Protein AF-A0A0A9FF55-F1 (afdb_monomer_lite)

Sequence (81 aa):
MSVHDCARSPFSIVVITEVCNGANTKFWTNQWLNGLSIKVLAPHLFACVTKQRANKRTVQEALEDSRWLQDIQGHYSVDIR

Foldseek 3Di:
DDDPDPPDDPPPPDPPPDCPLQPPAFQAQALPPVRRHVCVVPVVQSVQFDPVCRVPHTPNNCPVVVCVVVRGNDPPPPVPD

pLDDT: mean 78.65, std 17.09, range [37.38, 95.0]

Radius of gyration: 21.19 Å; chains: 1; bounding box: 82×38×33 Å

Structure (mmCIF, N/CA/C/O backbone):
data_AF-A0A0A9FF55-F1
#
_entry.id   AF-A0A0A9FF55-F1
#
loop_
_atom_site.group_PDB
_atom_site.id
_atom_site.type_symbol
_atom_site.label_atom_id
_atom_site.label_alt_id
_atom_site.label_comp_id
_atom_site.label_asym_id
_atom_site.label_entity_id
_atom_site.label_seq_id
_atom_site.pdbx_PDB_ins_code
_atom_site.Cartn_x
_atom_site.Cartn_y
_atom_site.Cartn_z
_atom_site.occupancy
_atom_site.B_iso_or_equiv
_atom_site.auth_seq_id
_atom_site.auth_comp_id
_atom_site.auth_asym_id
_atom_site.auth_atom_id
_atom_site.pdbx_PDB_model_num
ATOM 1 N N . MET A 1 1 ? 53.327 -25.845 4.300 1.00 37.38 1 MET A N 1
ATOM 2 C CA . MET A 1 1 ? 52.623 -24.747 3.603 1.00 37.38 1 MET A CA 1
ATOM 3 C C . MET A 1 1 ? 51.185 -24.783 4.101 1.00 37.38 1 MET A C 1
ATOM 5 O O . MET A 1 1 ? 50.469 -25.705 3.762 1.00 37.38 1 MET A O 1
ATOM 9 N N . SER A 1 2 ? 50.933 -24.169 5.251 1.00 41.00 2 SER A N 1
ATOM 10 C CA . SER A 1 2 ? 50.524 -22.768 5.430 1.00 41.00 2 SER A CA 1
ATOM 11 C C . SER A 1 2 ? 49.019 -22.593 5.233 1.00 41.00 2 SER A C 1
ATOM 13 O O . SER A 1 2 ? 48.529 -22.688 4.117 1.00 41.00 2 SER A O 1
ATOM 15 N N . VAL A 1 3 ? 48.387 -22.293 6.370 1.00 51.34 3 VAL A N 1
ATOM 16 C CA . VAL A 1 3 ? 47.116 -21.598 6.605 1.00 51.34 3 VAL A CA 1
ATOM 17 C C . VAL A 1 3 ? 45.852 -22.226 6.013 1.00 51.34 3 VAL A C 1
ATOM 19 O O . VAL A 1 3 ? 45.503 -22.046 4.854 1.00 51.34 3 VAL A O 1
ATOM 22 N N . HIS A 1 4 ? 45.102 -22.911 6.880 1.00 58.16 4 HIS A N 1
ATOM 23 C CA . HIS A 1 4 ? 43.664 -23.044 6.690 1.00 58.16 4 HIS A CA 1
ATOM 24 C C . HIS A 1 4 ? 43.063 -21.654 6.888 1.00 58.16 4 HIS A C 1
ATOM 26 O O . HIS A 1 4 ? 43.079 -21.109 7.991 1.00 58.16 4 HIS A O 1
ATOM 32 N N . ASP A 1 5 ? 42.650 -21.071 5.770 1.00 53.44 5 ASP A N 1
ATOM 33 C CA . ASP A 1 5 ? 42.054 -19.752 5.662 1.00 53.44 5 ASP A CA 1
ATOM 34 C C . ASP A 1 5 ? 40.818 -19.657 6.567 1.00 53.44 5 ASP A C 1
ATOM 36 O O . ASP A 1 5 ? 39.831 -20.381 6.413 1.00 53.44 5 ASP A O 1
ATOM 40 N N . CYS A 1 6 ? 40.913 -18.785 7.568 1.00 64.69 6 CYS A N 1
ATOM 41 C CA . CYS A 1 6 ? 39.827 -18.431 8.464 1.00 64.69 6 CYS A CA 1
ATOM 42 C C . CYS A 1 6 ? 38.802 -17.590 7.689 1.00 64.69 6 CYS A C 1
ATOM 44 O O . CYS A 1 6 ? 38.771 -16.366 7.816 1.00 64.69 6 CYS A O 1
ATOM 46 N N . ALA A 1 7 ? 37.952 -18.228 6.888 1.00 60.59 7 ALA A N 1
ATOM 47 C CA . ALA A 1 7 ? 36.872 -17.540 6.194 1.00 60.59 7 ALA A CA 1
ATOM 48 C C . ALA A 1 7 ? 35.743 -17.208 7.187 1.00 60.59 7 ALA A C 1
ATOM 50 O O . ALA A 1 7 ? 34.831 -17.986 7.464 1.00 60.59 7 ALA A O 1
ATOM 51 N N . ARG A 1 8 ? 35.875 -16.019 7.773 1.00 60.75 8 ARG A N 1
ATOM 52 C CA . ARG A 1 8 ? 34.928 -15.323 8.643 1.00 60.75 8 ARG A CA 1
ATOM 53 C C . ARG A 1 8 ? 33.516 -15.344 8.045 1.00 60.75 8 ARG A C 1
ATOM 55 O O . ARG A 1 8 ? 33.268 -14.745 7.004 1.00 60.75 8 ARG A O 1
ATOM 62 N N . SER A 1 9 ? 32.596 -16.009 8.741 1.00 64.81 9 SER A N 1
ATOM 63 C CA . SER A 1 9 ? 31.167 -16.030 8.415 1.00 64.81 9 SER A CA 1
ATOM 64 C C . SER A 1 9 ? 30.603 -14.601 8.342 1.00 64.81 9 SER A C 1
ATOM 66 O O . SER A 1 9 ? 30.757 -13.8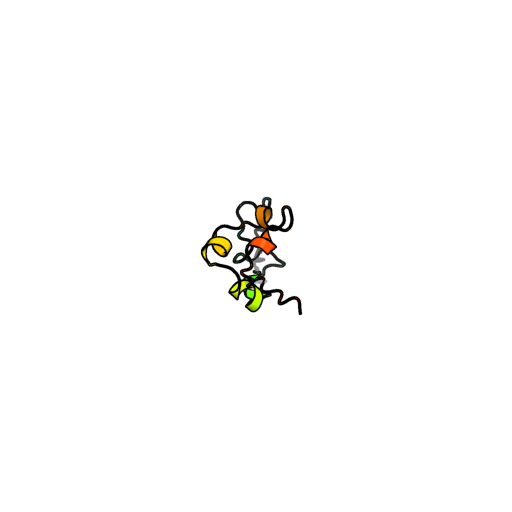47 9.313 1.00 64.81 9 SER A O 1
ATOM 68 N N . PRO A 1 10 ? 29.955 -14.188 7.238 1.00 61.09 10 PRO A N 1
ATOM 69 C CA . PRO A 1 10 ? 29.229 -12.933 7.211 1.00 61.09 10 PRO A CA 1
ATOM 70 C C . PRO A 1 10 ? 27.925 -13.134 7.984 1.00 61.09 10 PRO A C 1
ATOM 72 O O . PRO A 1 10 ? 26.960 -13.705 7.476 1.00 61.09 10 PRO A O 1
ATOM 75 N N . PHE A 1 11 ? 27.889 -12.667 9.232 1.00 65.38 11 PHE A N 1
ATOM 76 C CA . PHE A 1 11 ? 26.635 -12.547 9.967 1.00 65.38 11 PHE A CA 1
ATOM 77 C C . PHE A 1 11 ? 25.721 -11.590 9.198 1.00 65.38 11 PHE A C 1
ATOM 79 O O . PHE A 1 11 ? 25.870 -10.370 9.250 1.00 65.38 11 PHE A O 1
ATOM 86 N N . SER A 1 12 ? 24.798 -12.167 8.436 1.00 61.09 12 SER A N 1
ATOM 87 C CA . SER A 1 12 ? 23.753 -11.442 7.729 1.00 61.09 12 SER A CA 1
ATOM 88 C C . SER A 1 12 ? 22.715 -11.043 8.763 1.00 61.09 12 SER A C 1
ATOM 90 O O . SER A 1 12 ? 21.818 -11.817 9.091 1.00 61.09 12 SER A O 1
ATOM 92 N N . ILE A 1 13 ? 22.890 -9.860 9.351 1.00 63.59 13 ILE A N 1
ATOM 93 C CA . ILE A 1 13 ? 21.896 -9.303 10.259 1.00 63.59 13 ILE A CA 1
ATOM 94 C C . ILE A 1 13 ? 20.730 -8.815 9.398 1.00 63.59 13 ILE A C 1
ATOM 96 O O . ILE A 1 13 ? 20.804 -7.798 8.710 1.00 63.59 13 ILE A O 1
ATOM 100 N N . VAL A 1 14 ? 19.666 -9.610 9.349 1.00 62.12 14 VAL A N 1
ATOM 101 C CA . VAL A 1 14 ? 18.419 -9.185 8.725 1.00 62.12 14 VAL A CA 1
ATOM 102 C C . VAL A 1 14 ? 17.626 -8.457 9.804 1.00 62.12 14 VAL A C 1
ATOM 104 O O . VAL A 1 14 ? 17.123 -9.054 10.753 1.00 62.12 14 VAL A O 1
ATOM 107 N N . VAL A 1 15 ? 17.586 -7.128 9.717 1.00 60.84 15 VAL A N 1
ATOM 108 C CA . VAL A 1 15 ? 16.680 -6.332 10.545 1.00 60.84 15 VAL A CA 1
ATOM 109 C C . VAL A 1 15 ? 15.296 -6.515 9.937 1.00 60.84 15 VAL A C 1
ATOM 111 O O . VAL A 1 15 ? 14.879 -5.760 9.062 1.00 60.84 15 VAL A O 1
ATOM 114 N N . ILE A 1 16 ? 14.600 -7.571 10.353 1.00 52.47 16 ILE A N 1
ATOM 115 C CA . ILE A 1 16 ? 13.163 -7.686 10.122 1.00 52.47 16 ILE A CA 1
ATOM 116 C C . ILE A 1 16 ? 12.552 -6.660 11.067 1.00 52.47 16 ILE A C 1
ATOM 118 O O . ILE A 1 16 ? 12.320 -6.940 12.240 1.00 52.47 16 ILE A O 1
ATOM 122 N N . THR A 1 17 ? 12.386 -5.426 10.588 1.00 55.78 17 THR A N 1
ATOM 123 C CA . THR A 1 17 ? 11.542 -4.462 11.282 1.00 55.78 17 THR A CA 1
ATOM 124 C C . THR A 1 17 ? 10.166 -5.090 11.360 1.00 55.78 17 THR A C 1
ATOM 126 O O . THR A 1 17 ? 9.512 -5.286 10.333 1.00 55.78 17 THR A O 1
ATOM 129 N N . GLU A 1 18 ? 9.778 -5.446 12.578 1.00 52.88 18 GLU A N 1
ATOM 130 C CA . GLU A 1 18 ? 8.416 -5.783 12.947 1.00 52.88 18 GLU A CA 1
ATOM 131 C C . GLU A 1 18 ? 7.496 -4.784 12.239 1.00 52.88 18 GLU A C 1
ATOM 133 O O . GLU A 1 18 ? 7.725 -3.570 12.291 1.00 52.88 18 GLU A O 1
ATOM 138 N N . VAL A 1 19 ? 6.521 -5.280 11.476 1.00 57.97 19 VAL A N 1
ATOM 139 C CA . VAL A 1 19 ? 5.520 -4.428 10.833 1.00 57.97 19 VAL A CA 1
ATOM 140 C C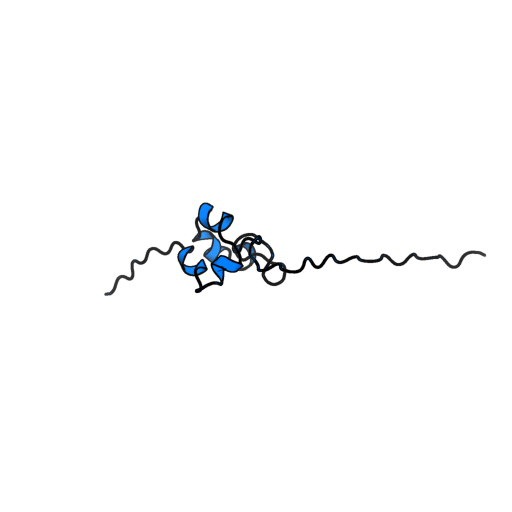 . VAL A 1 19 ? 4.672 -3.859 11.969 1.00 57.97 19 VAL A C 1
ATOM 142 O O . VAL A 1 19 ? 3.620 -4.392 12.298 1.00 57.97 19 VAL A O 1
ATOM 145 N N . CYS A 1 20 ? 5.173 -2.810 12.626 1.00 50.97 20 CYS A N 1
ATOM 146 C CA . CYS A 1 20 ? 4.515 -2.110 13.716 1.00 50.97 20 CYS A CA 1
ATOM 147 C C . CYS A 1 20 ? 3.179 -1.591 13.201 1.00 50.97 20 CYS A C 1
ATOM 149 O O . CYS A 1 20 ? 3.148 -0.539 12.564 1.00 50.97 20 CYS A O 1
ATOM 151 N N . ASN A 1 21 ? 2.094 -2.331 13.443 1.00 64.38 21 ASN A N 1
ATOM 152 C CA . ASN A 1 21 ? 0.697 -1.913 13.282 1.00 64.38 21 ASN A CA 1
ATOM 153 C C . ASN A 1 21 ? 0.307 -1.370 11.876 1.00 64.38 21 ASN A C 1
ATOM 155 O O . ASN A 1 21 ? -0.822 -0.983 11.631 1.00 64.38 21 ASN A O 1
ATOM 159 N N . GLY A 1 22 ? 1.223 -1.275 10.909 1.00 70.44 22 GLY A N 1
ATOM 160 C CA . GLY A 1 22 ? 0.995 -0.545 9.662 1.00 70.44 22 GLY A CA 1
ATOM 161 C C . GLY A 1 22 ? 0.746 0.966 9.826 1.00 70.44 22 GLY A C 1
ATOM 162 O O . GLY A 1 22 ? 0.529 1.635 8.818 1.00 70.44 22 GLY A O 1
ATOM 163 N N . ALA A 1 23 ? 0.807 1.516 11.047 1.00 78.69 23 ALA A N 1
ATOM 164 C CA . ALA A 1 23 ? 0.423 2.894 11.381 1.00 78.69 23 ALA A CA 1
ATOM 165 C C . ALA A 1 23 ? 1.375 3.961 10.820 1.00 78.69 23 ALA A C 1
ATOM 167 O O . ALA A 1 23 ? 0.979 5.099 10.601 1.00 78.69 23 ALA A O 1
ATOM 168 N N . ASN A 1 24 ? 2.639 3.606 10.577 1.00 82.88 24 ASN A N 1
ATOM 169 C CA . ASN A 1 24 ? 3.636 4.515 9.995 1.00 82.88 24 ASN A CA 1
ATOM 170 C C . ASN A 1 24 ? 4.059 4.104 8.572 1.00 82.88 24 ASN A C 1
ATOM 172 O O . ASN A 1 24 ? 4.878 4.757 7.925 1.00 82.88 24 ASN A O 1
ATOM 176 N N . THR A 1 25 ? 3.490 3.014 8.057 1.00 89.38 25 THR A N 1
ATOM 177 C CA . THR A 1 25 ? 3.836 2.447 6.753 1.00 89.38 25 THR A CA 1
ATOM 178 C C . THR A 1 25 ? 2.810 2.891 5.725 1.00 89.38 25 THR A C 1
ATOM 180 O O . THR A 1 25 ? 1.616 2.704 5.929 1.00 89.38 25 THR A O 1
ATOM 183 N N . LYS A 1 26 ? 3.244 3.483 4.608 1.00 92.25 26 LYS A N 1
ATOM 184 C CA . LYS A 1 26 ? 2.319 3.972 3.573 1.00 92.25 26 LYS A CA 1
ATOM 185 C C . LYS A 1 26 ? 1.757 2.831 2.737 1.00 92.25 26 LYS A C 1
ATOM 187 O O . LYS A 1 26 ? 2.518 2.053 2.170 1.00 92.25 26 LYS A O 1
ATOM 192 N N . PHE A 1 27 ? 0.434 2.783 2.599 1.00 93.69 27 PHE A N 1
ATOM 193 C CA . PHE A 1 27 ? -0.251 1.706 1.884 1.00 93.69 27 PHE A CA 1
ATOM 194 C C . PHE A 1 27 ? 0.105 1.670 0.391 1.00 93.69 27 PHE A C 1
ATOM 196 O O . PHE A 1 27 ? 0.336 0.611 -0.183 1.00 93.69 27 PHE A O 1
ATOM 203 N N . TRP A 1 28 ? 0.194 2.827 -0.262 1.00 95.00 28 TRP A N 1
ATOM 204 C CA . TRP A 1 28 ? 0.356 2.864 -1.716 1.00 95.00 28 TRP A CA 1
ATOM 205 C C . TRP A 1 28 ? 1.816 2.768 -2.180 1.00 95.00 28 TRP A C 1
ATOM 207 O O . TRP A 1 28 ? 2.102 2.169 -3.218 1.00 95.00 28 TRP A O 1
ATOM 217 N N . THR A 1 29 ? 2.744 3.361 -1.424 1.00 93.25 29 THR A N 1
ATOM 218 C CA . THR A 1 29 ? 4.132 3.576 -1.865 1.00 93.25 29 THR A CA 1
ATOM 219 C C . THR A 1 29 ? 5.162 2.711 -1.153 1.00 93.25 29 THR A C 1
ATOM 221 O O . THR A 1 29 ? 6.215 2.456 -1.735 1.00 93.25 29 THR A O 1
ATOM 224 N N . ASN A 1 30 ? 4.901 2.263 0.079 1.00 92.56 30 ASN A N 1
ATOM 225 C CA . ASN A 1 30 ? 5.885 1.479 0.822 1.00 92.56 30 ASN A CA 1
ATOM 226 C C . ASN A 1 30 ? 5.812 0.000 0.445 1.00 92.56 30 ASN A C 1
A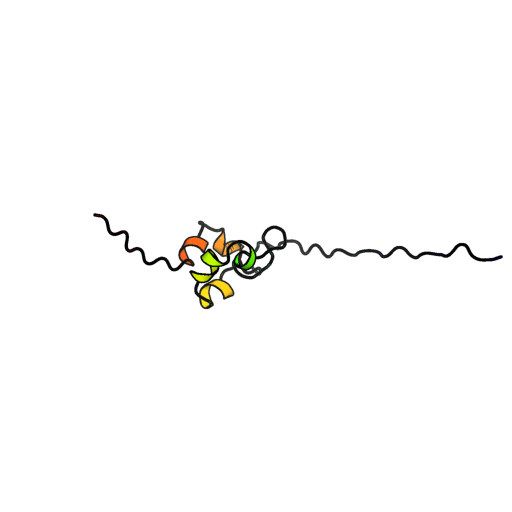TOM 228 O O . ASN A 1 30 ? 4.782 -0.503 0.006 1.00 92.56 30 ASN A O 1
ATOM 232 N N . GLN A 1 31 ? 6.929 -0.691 0.646 1.00 91.31 31 GLN A N 1
ATOM 233 C CA . GLN A 1 31 ? 7.120 -2.104 0.328 1.00 91.31 31 GLN A CA 1
ATOM 234 C C . GLN A 1 31 ? 6.597 -3.016 1.445 1.00 91.31 31 GLN A C 1
ATOM 236 O O . GLN A 1 31 ? 7.360 -3.728 2.090 1.00 91.31 31 GLN A O 1
ATOM 241 N N . TRP A 1 32 ? 5.302 -2.929 1.737 1.00 88.50 32 TRP A N 1
ATOM 242 C CA . TRP A 1 32 ? 4.698 -3.625 2.878 1.00 88.50 32 TRP A CA 1
ATOM 243 C C . TRP A 1 32 ? 4.002 -4.934 2.495 1.00 88.50 32 TRP A C 1
ATOM 245 O O . TRP A 1 32 ? 3.753 -5.758 3.370 1.00 88.50 32 TRP A O 1
ATOM 255 N N . LEU A 1 33 ? 3.718 -5.148 1.206 1.00 87.06 33 LEU A N 1
ATOM 256 C CA . LEU A 1 33 ? 3.059 -6.351 0.709 1.00 87.06 33 LEU A CA 1
ATOM 257 C C . LEU A 1 33 ? 4.098 -7.258 0.050 1.00 87.06 33 LEU A C 1
ATOM 259 O O . LEU A 1 33 ? 4.529 -7.003 -1.071 1.00 87.06 33 LEU A O 1
ATOM 263 N N . ASN A 1 34 ? 4.540 -8.291 0.771 1.00 85.88 34 ASN A N 1
ATOM 264 C CA . ASN A 1 34 ? 5.571 -9.237 0.317 1.00 85.88 34 ASN A CA 1
ATOM 265 C C . ASN A 1 34 ? 6.8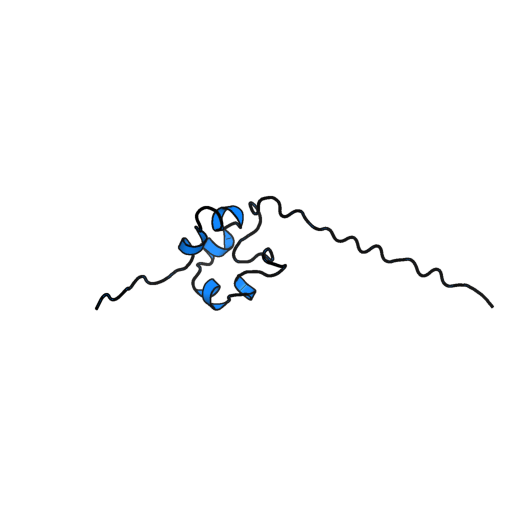76 -8.546 -0.134 1.00 85.88 34 ASN A C 1
ATOM 267 O O . ASN A 1 34 ? 7.522 -8.979 -1.084 1.00 85.88 34 ASN A O 1
ATOM 271 N N . GLY A 1 35 ? 7.251 -7.444 0.526 1.00 86.31 35 GLY A N 1
ATOM 272 C CA . GLY A 1 35 ? 8.421 -6.646 0.147 1.00 86.31 35 GLY A CA 1
ATOM 273 C C . GLY A 1 35 ? 8.225 -5.799 -1.115 1.00 86.31 35 GLY A C 1
ATOM 274 O O . GLY A 1 35 ? 9.185 -5.222 -1.611 1.00 86.31 35 GLY A O 1
ATOM 275 N N . LEU A 1 36 ? 6.998 -5.682 -1.625 1.00 90.94 36 LEU A N 1
ATOM 276 C CA . LEU A 1 36 ? 6.634 -4.845 -2.765 1.00 90.94 36 LEU A CA 1
ATOM 277 C C . LEU A 1 36 ? 5.591 -3.799 -2.362 1.00 90.94 36 LEU A C 1
ATOM 279 O O . LEU A 1 36 ? 4.883 -3.926 -1.360 1.00 90.94 36 LEU A O 1
ATOM 283 N N . SER A 1 37 ? 5.535 -2.713 -3.133 1.00 92.00 37 SER A N 1
ATOM 284 C CA . SER A 1 37 ? 4.517 -1.674 -2.967 1.00 92.00 37 SER A CA 1
ATOM 285 C C . SER A 1 37 ? 3.350 -1.896 -3.919 1.00 92.00 37 SER A C 1
ATOM 287 O O . SER A 1 37 ? 3.516 -2.445 -5.010 1.00 92.00 37 SER A O 1
ATOM 289 N N . ILE A 1 38 ? 2.166 -1.402 -3.548 1.00 94.12 38 ILE A N 1
ATOM 290 C CA . ILE A 1 38 ? 0.982 -1.461 -4.417 1.00 94.12 38 ILE A CA 1
ATOM 291 C C . ILE A 1 38 ? 1.225 -0.704 -5.728 1.00 94.12 38 ILE A C 1
ATOM 293 O O . ILE A 1 38 ? 0.780 -1.151 -6.779 1.00 94.12 38 ILE A O 1
ATOM 297 N N . LYS A 1 39 ? 2.006 0.384 -5.708 1.00 94.06 39 LYS A N 1
ATOM 298 C CA . LYS A 1 39 ? 2.459 1.079 -6.924 1.00 94.06 39 LYS A CA 1
ATOM 299 C C . LYS A 1 39 ? 3.160 0.149 -7.923 1.00 94.06 39 LYS A C 1
ATOM 301 O O . LYS A 1 39 ? 2.987 0.327 -9.125 1.00 94.06 39 LYS A O 1
ATOM 306 N N . VAL A 1 40 ? 3.971 -0.794 -7.439 1.00 94.50 40 VAL A N 1
ATOM 307 C CA . VAL A 1 40 ? 4.698 -1.754 -8.287 1.00 94.50 40 VAL A CA 1
ATOM 308 C C . VAL A 1 40 ? 3.782 -2.892 -8.728 1.00 94.50 40 VAL A C 1
ATOM 310 O O . VAL A 1 40 ? 3.798 -3.270 -9.893 1.00 94.50 40 VAL A O 1
ATOM 313 N N . LEU A 1 41 ? 2.963 -3.411 -7.814 1.00 94.19 41 LEU A N 1
ATOM 314 C CA . LEU A 1 41 ? 2.075 -4.545 -8.078 1.00 94.19 41 LEU A CA 1
ATOM 315 C C . LEU A 1 41 ? 0.893 -4.186 -8.989 1.00 94.19 41 LEU A C 1
ATOM 317 O O . LEU A 1 41 ? 0.465 -5.002 -9.799 1.00 94.19 41 LEU A O 1
ATOM 321 N N . ALA A 1 42 ? 0.359 -2.973 -8.857 1.00 93.12 42 ALA A N 1
ATOM 322 C CA . ALA A 1 42 ? -0.837 -2.508 -9.549 1.00 93.12 42 ALA A CA 1
ATOM 323 C C . ALA A 1 42 ? -0.674 -1.039 -10.001 1.00 93.12 42 ALA A C 1
ATOM 325 O O . ALA A 1 42 ? -1.324 -0.137 -9.462 1.00 93.12 42 ALA A O 1
ATOM 326 N N . PRO A 1 43 ? 0.172 -0.763 -11.012 1.00 92.94 43 PRO A N 1
ATOM 327 C CA . PRO A 1 43 ? 0.458 0.603 -11.457 1.00 92.94 43 PRO A CA 1
ATOM 328 C C . PRO A 1 43 ? -0.783 1.324 -12.000 1.00 92.94 43 PRO A C 1
ATOM 330 O O . PRO A 1 43 ? -0.944 2.521 -11.771 1.00 92.94 43 PRO A O 1
ATOM 333 N N . HIS A 1 44 ? -1.691 0.599 -12.662 1.00 91.81 44 HIS A N 1
ATOM 334 C CA . HIS A 1 44 ? -2.956 1.152 -13.156 1.00 91.81 44 HIS A CA 1
ATOM 335 C C . HIS A 1 44 ? -3.890 1.574 -12.019 1.00 91.81 44 HIS A C 1
ATOM 337 O O . HIS A 1 44 ? -4.475 2.650 -12.073 1.00 91.81 44 HIS A O 1
ATOM 343 N N . LEU A 1 45 ? -3.974 0.768 -10.957 1.00 90.88 45 LEU A N 1
ATOM 344 C CA . LEU A 1 45 ? -4.750 1.106 -9.766 1.00 90.88 45 LEU A CA 1
ATOM 345 C C . LEU A 1 45 ? -4.167 2.339 -9.069 1.00 90.88 45 LEU A C 1
ATOM 347 O O . LEU A 1 45 ? -4.895 3.259 -8.711 1.00 90.88 45 LEU A O 1
ATOM 351 N N . PHE A 1 46 ? -2.841 2.379 -8.919 1.00 92.62 46 PHE A N 1
ATOM 352 C CA . PHE A 1 46 ? -2.147 3.512 -8.317 1.00 92.62 46 PHE A CA 1
ATOM 353 C C . PHE A 1 46 ? -2.329 4.808 -9.122 1.00 92.62 46 PHE A C 1
ATOM 355 O O . PHE A 1 46 ? -2.411 5.881 -8.529 1.00 92.62 46 PHE A O 1
ATOM 362 N N . ALA A 1 47 ? -2.440 4.730 -10.452 1.00 91.88 47 ALA A N 1
ATOM 363 C CA . ALA A 1 47 ? -2.694 5.892 -11.304 1.00 91.88 47 ALA A CA 1
ATOM 364 C C . ALA A 1 47 ? -4.054 6.557 -11.025 1.00 91.88 47 ALA A C 1
ATOM 366 O O . ALA A 1 47 ? -4.188 7.767 -11.201 1.00 91.88 47 ALA A O 1
ATOM 367 N N . CYS A 1 48 ? -5.036 5.796 -10.538 1.00 92.94 48 CYS A N 1
ATOM 368 C CA . CYS A 1 48 ? -6.330 6.325 -10.113 1.00 92.94 48 CYS A CA 1
ATOM 369 C C . CYS A 1 48 ? -6.277 6.993 -8.730 1.00 92.94 48 CYS A C 1
ATOM 371 O O . CYS A 1 48 ? -7.268 7.566 -8.297 1.00 92.94 48 CYS A O 1
ATOM 373 N N . VAL A 1 49 ? -5.164 6.936 -8.000 1.00 92.44 49 VAL A N 1
ATOM 374 C CA . VAL A 1 49 ? -5.068 7.483 -6.642 1.00 92.44 49 VAL A CA 1
ATOM 375 C C . VAL A 1 49 ? -4.389 8.847 -6.669 1.00 92.44 49 VAL A C 1
ATOM 377 O O . VAL A 1 49 ? -3.309 9.028 -7.230 1.00 92.44 49 VAL A O 1
ATOM 380 N N . THR A 1 50 ? -4.980 9.837 -5.995 1.00 93.25 50 THR A N 1
ATOM 381 C CA . THR A 1 50 ? -4.317 11.146 -5.863 1.00 93.25 50 THR A CA 1
ATOM 382 C C . THR A 1 50 ? -3.013 11.041 -5.079 1.00 93.25 50 THR A C 1
ATOM 384 O O . THR A 1 50 ? -2.935 10.356 -4.056 1.00 93.25 50 THR A O 1
ATOM 387 N N . LYS A 1 51 ? -2.007 11.832 -5.471 1.00 91.62 51 LYS A N 1
ATOM 388 C CA . LYS A 1 51 ? -0.724 11.922 -4.749 1.00 91.62 51 LYS A CA 1
ATOM 389 C C . LYS A 1 51 ? -0.904 12.231 -3.258 1.00 91.62 51 LYS A C 1
ATOM 391 O O . LYS A 1 51 ? -0.190 11.682 -2.425 1.00 91.62 51 LYS A O 1
ATOM 396 N N . GLN A 1 52 ? -1.871 13.082 -2.907 1.00 91.75 52 GLN A N 1
ATOM 397 C CA . GLN A 1 52 ? -2.159 13.424 -1.513 1.00 91.75 52 GLN A CA 1
ATOM 398 C C . GLN A 1 52 ? -2.602 12.202 -0.700 1.00 91.75 52 GLN A C 1
ATOM 400 O O . GLN A 1 52 ? -2.111 12.003 0.410 1.00 91.75 52 GLN A O 1
ATOM 405 N N . ARG A 1 53 ? -3.515 11.387 -1.241 1.00 92.81 53 ARG A N 1
ATOM 406 C CA . ARG A 1 53 ? -4.005 10.180 -0.565 1.00 92.81 53 ARG A CA 1
ATOM 407 C C . ARG A 1 53 ? -2.933 9.103 -0.515 1.00 92.81 53 ARG A C 1
ATOM 409 O O . ARG A 1 53 ? -2.681 8.574 0.562 1.00 92.81 53 ARG A O 1
ATOM 416 N N . ALA A 1 54 ? -2.220 8.894 -1.622 1.00 93.19 54 ALA A N 1
ATOM 417 C CA . ALA A 1 54 ? -1.090 7.972 -1.692 1.00 93.19 54 ALA A CA 1
ATOM 418 C C . ALA A 1 54 ? -0.031 8.240 -0.605 1.00 93.19 54 ALA A C 1
ATOM 420 O O . ALA A 1 54 ? 0.450 7.306 0.029 1.00 93.19 54 ALA A O 1
ATOM 421 N N . ASN A 1 55 ? 0.285 9.516 -0.351 1.00 91.56 55 ASN A N 1
ATOM 422 C CA . ASN A 1 55 ? 1.303 9.920 0.623 1.00 91.56 55 ASN A CA 1
ATOM 423 C C . ASN A 1 55 ? 0.801 9.983 2.072 1.00 91.56 55 ASN A C 1
ATOM 425 O O . ASN A 1 55 ? 1.610 9.976 3.001 1.00 91.56 55 ASN A O 1
ATOM 429 N N . LYS A 1 56 ? -0.510 10.091 2.306 1.00 92.50 56 LYS A N 1
ATOM 430 C CA . LYS A 1 56 ? -1.071 10.150 3.664 1.00 92.50 56 LYS A CA 1
ATOM 431 C C . LYS A 1 56 ? -1.461 8.769 4.172 1.00 92.50 56 LYS A C 1
ATOM 433 O O . LYS A 1 56 ? -1.050 8.433 5.278 1.00 92.50 56 LYS A O 1
ATOM 438 N N . ARG A 1 57 ? -2.144 7.978 3.341 1.00 93.94 57 ARG A N 1
ATOM 439 C CA . ARG A 1 57 ? -2.761 6.710 3.725 1.00 93.94 57 ARG A CA 1
ATOM 440 C C . ARG A 1 57 ? -1.742 5.705 4.252 1.00 93.94 57 ARG A C 1
ATOM 442 O O . ARG A 1 57 ? -0.812 5.305 3.545 1.00 93.94 57 ARG A O 1
ATOM 449 N N . THR A 1 58 ? -1.952 5.279 5.487 1.00 94.19 58 THR A N 1
ATOM 450 C CA . THR A 1 58 ? -1.179 4.218 6.133 1.00 94.19 58 THR A CA 1
ATOM 451 C C . THR A 1 58 ? -1.811 2.849 5.877 1.00 94.19 58 THR A C 1
ATOM 453 O O . THR A 1 58 ? -2.968 2.765 5.469 1.00 94.19 58 THR A O 1
ATOM 456 N N . VAL A 1 59 ? -1.059 1.767 6.084 1.00 91.19 59 VAL A N 1
ATOM 457 C CA . VAL A 1 59 ? -1.570 0.395 5.926 1.00 91.19 59 VAL A CA 1
ATOM 458 C C . VAL A 1 59 ? -2.706 0.128 6.909 1.00 91.19 59 VAL A C 1
ATOM 460 O O . VAL A 1 59 ? -3.722 -0.433 6.509 1.00 91.19 59 VAL A O 1
ATOM 463 N N . GLN A 1 60 ? -2.573 0.598 8.152 1.00 91.44 60 GLN A N 1
ATOM 464 C CA . GLN A 1 60 ? -3.619 0.465 9.166 1.00 91.44 60 GLN A CA 1
ATOM 465 C C . GLN A 1 60 ? -4.927 1.112 8.697 1.00 91.44 60 GLN A C 1
ATOM 467 O O . GLN A 1 60 ? -5.956 0.451 8.605 1.00 91.44 60 GLN A O 1
ATOM 472 N N . GLU A 1 61 ? -4.874 2.396 8.332 1.00 92.00 61 GLU A N 1
ATOM 473 C CA . GLU A 1 61 ? -6.055 3.147 7.900 1.00 92.00 61 GLU A CA 1
ATOM 474 C C . GLU A 1 61 ? -6.650 2.620 6.597 1.00 92.00 61 GLU A C 1
ATOM 476 O O . GLU A 1 61 ? -7.831 2.822 6.352 1.00 92.00 61 GLU A O 1
ATOM 481 N N . ALA A 1 62 ? -5.828 2.052 5.716 1.00 92.25 62 ALA A N 1
ATOM 482 C C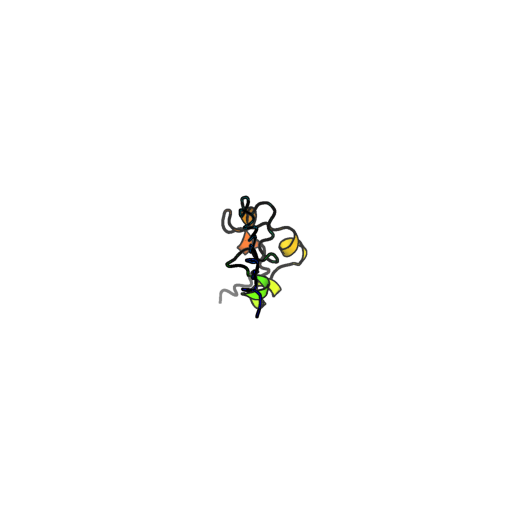A . ALA A 1 62 ? -6.267 1.506 4.441 1.00 92.25 62 ALA A CA 1
ATOM 483 C C . ALA A 1 62 ? -7.063 0.215 4.616 1.00 92.25 62 ALA A C 1
ATOM 485 O O . ALA A 1 62 ? -8.089 0.044 3.959 1.00 92.25 62 ALA A O 1
ATOM 486 N N . LEU A 1 63 ? -6.567 -0.685 5.466 1.00 91.06 63 LEU A N 1
ATOM 487 C CA . LEU A 1 63 ? -7.180 -1.986 5.714 1.00 91.06 63 LEU A CA 1
ATOM 488 C C . LEU A 1 63 ? -8.386 -1.880 6.653 1.00 91.06 63 LEU A C 1
ATOM 490 O O . LEU A 1 63 ? -9.325 -2.661 6.513 1.00 91.06 63 LEU A O 1
ATOM 494 N N . GLU A 1 64 ? -8.402 -0.887 7.545 1.00 92.31 64 GLU A N 1
ATOM 495 C CA . GLU A 1 64 ? -9.577 -0.555 8.351 1.00 92.31 64 GLU A CA 1
ATOM 496 C C . GLU A 1 64 ? -10.763 -0.191 7.442 1.00 92.31 64 GLU A C 1
ATOM 498 O O . GLU A 1 64 ? -10.676 0.718 6.612 1.00 92.31 64 GLU A O 1
ATOM 503 N N . ASP A 1 65 ? -11.857 -0.948 7.564 1.00 88.19 65 ASP A N 1
ATOM 504 C CA . ASP A 1 65 ? -13.088 -0.823 6.767 1.00 88.19 65 ASP A CA 1
ATOM 505 C C . ASP A 1 65 ? -12.878 -0.787 5.240 1.00 88.19 65 ASP A C 1
ATOM 507 O O . ASP A 1 65 ? -13.701 -0.243 4.503 1.00 88.19 65 ASP A O 1
ATOM 511 N N . SER A 1 66 ? -11.766 -1.332 4.731 1.00 89.06 66 SER A N 1
ATOM 512 C CA . SER A 1 66 ? -11.399 -1.230 3.308 1.00 89.06 66 SER A CA 1
ATOM 513 C C . SER A 1 66 ? -11.370 0.213 2.768 1.00 89.06 66 SER A C 1
ATOM 515 O O . SER A 1 66 ? -11.655 0.458 1.592 1.00 89.06 66 SER A O 1
ATOM 517 N N . ARG A 1 67 ? -11.001 1.198 3.599 1.00 90.88 67 ARG A N 1
ATOM 518 C CA . ARG A 1 67 ? -10.973 2.627 3.224 1.00 90.88 67 ARG A CA 1
ATOM 519 C C . ARG A 1 67 ? -10.050 2.952 2.058 1.00 90.88 67 ARG A C 1
ATOM 521 O O . ARG A 1 67 ? -10.228 3.997 1.435 1.00 90.88 67 ARG A O 1
ATOM 528 N N . TRP A 1 68 ? -9.094 2.084 1.730 1.00 92.44 68 TRP A N 1
ATOM 529 C CA . TRP A 1 68 ? -8.266 2.229 0.530 1.00 92.44 68 TRP A CA 1
ATOM 530 C C . TRP A 1 68 ? -9.096 2.358 -0.760 1.00 92.44 68 TRP A C 1
ATOM 532 O O . TRP A 1 68 ? -8.672 3.052 -1.682 1.00 92.44 68 TRP A O 1
ATOM 542 N N . LEU A 1 69 ? -10.305 1.784 -0.811 1.00 91.69 69 LEU A N 1
ATOM 543 C CA . LEU A 1 69 ? -11.228 1.937 -1.942 1.00 91.69 69 LEU A CA 1
ATOM 544 C C . LEU A 1 69 ? -11.644 3.397 -2.166 1.00 91.69 69 LEU A C 1
ATOM 546 O O . LEU A 1 69 ? -11.781 3.833 -3.304 1.00 91.69 69 LEU A O 1
ATOM 550 N N . GLN A 1 70 ? -11.775 4.184 -1.093 1.00 91.19 70 GLN A N 1
ATOM 551 C CA . GLN A 1 70 ? -12.115 5.611 -1.171 1.00 91.19 70 GLN A CA 1
ATOM 552 C C . GLN A 1 70 ? -10.975 6.464 -1.736 1.00 91.19 70 GLN A C 1
ATOM 554 O O . GLN A 1 70 ? -11.168 7.644 -2.041 1.00 91.19 70 GLN A O 1
ATOM 559 N N . ASP A 1 71 ? -9.764 5.907 -1.817 1.00 91.56 71 ASP A N 1
ATOM 560 C CA . ASP A 1 71 ? -8.624 6.613 -2.382 1.00 91.56 71 ASP A CA 1
ATOM 561 C C . ASP A 1 71 ? -8.561 6.523 -3.906 1.00 91.56 71 ASP A C 1
ATOM 563 O O . ASP A 1 71 ? -7.909 7.364 -4.533 1.00 91.56 71 ASP A O 1
ATOM 567 N N . ILE A 1 72 ? -9.262 5.548 -4.486 1.00 91.00 72 ILE A N 1
ATOM 568 C CA . ILE A 1 72 ? -9.369 5.342 -5.925 1.00 91.00 72 ILE A CA 1
ATOM 569 C C . ILE A 1 72 ? -10.333 6.385 -6.489 1.00 91.00 72 ILE A C 1
ATOM 571 O O . ILE A 1 72 ? -11.520 6.416 -6.169 1.00 91.00 72 ILE A O 1
ATOM 575 N N . GLN A 1 73 ? -9.826 7.240 -7.368 1.00 84.94 73 GLN A N 1
ATOM 576 C CA . GLN A 1 73 ? -10.645 8.128 -8.177 1.00 84.94 73 GLN A CA 1
ATOM 577 C C . GLN A 1 73 ? -11.227 7.334 -9.343 1.00 84.94 73 GLN A C 1
ATOM 579 O O . GLN A 1 73 ? -10.609 7.184 -10.395 1.00 84.94 73 GLN A O 1
ATOM 584 N N . GLY A 1 74 ? -12.428 6.809 -9.128 1.00 66.62 74 GLY A N 1
ATOM 585 C CA . GLY A 1 74 ? -13.314 6.351 -10.184 1.00 66.62 74 GLY A CA 1
ATOM 586 C C . GLY A 1 74 ? -14.376 7.413 -10.425 1.00 66.62 74 GLY A C 1
ATOM 587 O O . GLY A 1 74 ? -15.074 7.822 -9.499 1.00 66.62 74 GLY A O 1
ATOM 588 N N . HIS A 1 75 ? -14.501 7.871 -11.666 1.00 55.66 75 HIS A N 1
ATOM 589 C CA . HIS A 1 75 ? -15.704 8.545 -12.129 1.00 55.66 75 HIS A CA 1
ATOM 590 C C . HIS A 1 75 ? -16.846 7.531 -11.979 1.00 55.66 75 HIS A C 1
ATOM 592 O O . HIS A 1 75 ? -16.989 6.644 -12.816 1.00 55.66 75 HIS A O 1
ATOM 598 N N . TYR A 1 76 ? -17.616 7.597 -10.889 1.00 57.50 76 TYR A N 1
ATOM 599 C CA . TYR A 1 76 ? -18.847 6.821 -10.723 1.00 57.50 76 TYR A CA 1
ATOM 600 C C . TYR A 1 76 ? -19.917 7.336 -11.703 1.00 57.50 76 TYR A C 1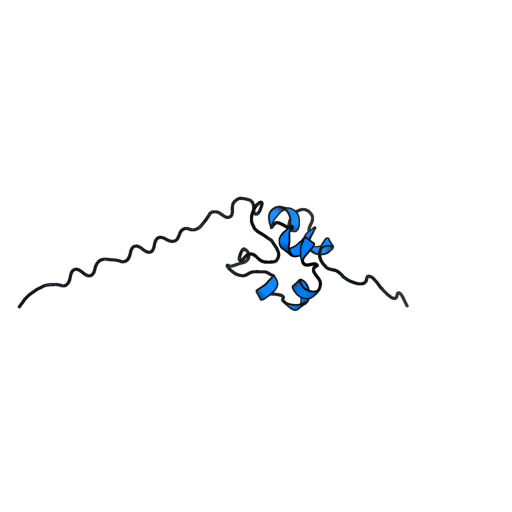
ATOM 602 O O . TYR A 1 76 ? -20.996 7.740 -11.291 1.00 57.50 76 TYR A O 1
ATOM 610 N N . SER A 1 77 ? -19.641 7.355 -13.007 1.00 50.84 77 SER A N 1
ATOM 611 C CA . SER A 1 77 ? -20.708 7.347 -14.000 1.00 50.84 77 SER A CA 1
ATOM 612 C C . SER A 1 77 ? -20.994 5.888 -14.280 1.00 50.84 77 SER A C 1
ATOM 614 O O . SER A 1 77 ? -20.577 5.331 -15.292 1.00 50.84 77 SER A O 1
ATOM 616 N N . VAL A 1 78 ? -21.670 5.250 -13.326 1.00 57.97 78 VAL A N 1
ATOM 617 C CA . VAL A 1 78 ? -22.540 4.149 -13.702 1.00 57.97 78 VAL A CA 1
ATOM 618 C C . VAL A 1 78 ? -23.625 4.790 -14.567 1.00 57.97 78 VAL A C 1
ATOM 620 O O . VAL A 1 78 ? -24.565 5.400 -14.068 1.00 57.97 78 VAL A O 1
ATOM 623 N N . ASP A 1 79 ? -23.417 4.779 -15.883 1.00 55.44 79 ASP A N 1
ATOM 624 C CA . ASP A 1 79 ? -24.509 4.987 -16.825 1.00 55.44 79 ASP A CA 1
ATOM 625 C C . ASP A 1 79 ? -25.407 3.761 -16.673 1.00 55.44 79 ASP A C 1
ATOM 627 O O . ASP A 1 79 ? -25.132 2.684 -17.201 1.00 55.44 79 ASP A O 1
ATOM 631 N N . ILE A 1 80 ? -26.408 3.891 -15.807 1.00 54.16 80 ILE A N 1
ATOM 632 C CA . ILE A 1 80 ? -27.519 2.954 -15.758 1.00 54.16 80 ILE A CA 1
ATOM 633 C C . ILE A 1 80 ? -28.373 3.205 -17.001 1.00 54.16 80 ILE A C 1
ATOM 635 O O . ILE A 1 80 ? -29.255 4.065 -16.996 1.00 54.16 80 ILE A O 1
ATOM 639 N N . ARG A 1 81 ? -28.088 2.472 -18.074 1.00 50.34 81 ARG A N 1
ATOM 640 C CA . ARG A 1 81 ? -28.997 2.351 -19.211 1.00 50.34 81 ARG A CA 1
ATOM 641 C C . ARG A 1 81 ? -29.753 1.034 -19.164 1.00 50.34 81 ARG A C 1
ATOM 643 O O . ARG A 1 81 ? -29.123 0.003 -18.843 1.00 50.34 81 ARG A O 1
#

Secondary structure (DSSP, 8-state):
--------------------TTTTSBTTTSS-BTTB-HHHH-HHHHHTB-HHHHHH-BHHHHHGGGGGGGGB---------

Organism: Arundo donax (NCBI:txid35708)